Protein AF-A0A7C1GWW8-F1 (afdb_monomer_lite)

Secondary structure (DSSP, 8-state):
--SHHHHHHHHHHSSSTTTTSS-------------------PPPP----PPPPPS-HHHHHHHHHHHHHHHHH-TT-HHHHHHHHHHHEETTTTEEEEEEEEE--TT--S-HHHHHHHHHHHHHHHHHHHHHHHHHHH-TT-SPTT--------PEEEEEEEETTTEEEEEEEEEGGGS--

pLDDT: mean 77.46, std 21.0, range [34.12, 98.44]

Structure (mmCIF, N/CA/C/O backbone):
data_AF-A0A7C1GWW8-F1
#
_entry.id   AF-A0A7C1GWW8-F1
#
loop_
_atom_site.group_PDB
_atom_site.id
_atom_site.type_symbol
_atom_site.label_atom_id
_atom_site.label_alt_id
_atom_site.label_comp_id
_atom_site.label_asym_id
_atom_site.label_entity_id
_atom_site.label_seq_id
_atom_site.pdbx_PDB_ins_code
_atom_site.Cartn_x
_atom_site.Cartn_y
_atom_site.Cartn_z
_atom_site.occupancy
_atom_site.B_iso_or_equiv
_atom_site.auth_seq_id
_atom_site.auth_comp_id
_atom_site.auth_asym_id
_atom_site.auth_atom_id
_atom_site.pdbx_PDB_model_num
ATOM 1 N N . MET A 1 1 ? -3.817 10.900 65.495 1.00 56.62 1 MET A N 1
ATOM 2 C CA . MET A 1 1 ? -3.643 11.818 64.343 1.00 56.62 1 MET A CA 1
ATOM 3 C C . MET A 1 1 ? -4.040 11.143 63.024 1.00 56.62 1 MET A C 1
ATOM 5 O O . MET A 1 1 ? -3.208 10.955 62.156 1.00 56.62 1 MET A O 1
ATOM 9 N N . ALA A 1 2 ? -5.310 10.760 62.863 1.00 54.78 2 ALA A N 1
ATOM 10 C CA . ALA A 1 2 ? -5.834 10.203 61.600 1.00 54.78 2 ALA A CA 1
ATOM 11 C C . ALA A 1 2 ? -7.259 10.702 61.268 1.00 54.78 2 ALA A C 1
ATOM 13 O O . ALA A 1 2 ? -7.794 10.416 60.202 1.00 54.78 2 ALA A O 1
ATOM 14 N N . MET A 1 3 ? -7.880 11.485 62.162 1.00 51.28 3 MET A N 1
ATOM 15 C CA . MET A 1 3 ? -9.219 12.055 61.951 1.00 51.28 3 MET A CA 1
ATOM 16 C C . MET A 1 3 ? -9.210 13.495 61.424 1.00 51.28 3 MET A C 1
ATOM 18 O O . MET A 1 3 ? -10.211 13.928 60.862 1.00 51.28 3 MET A O 1
ATOM 22 N N . LEU A 1 4 ? -8.105 14.236 61.565 1.00 48.25 4 LEU A N 1
ATOM 23 C CA . LEU A 1 4 ? -8.041 15.639 61.134 1.00 48.25 4 LEU A CA 1
ATOM 24 C C . LEU A 1 4 ? -7.875 15.773 59.607 1.00 48.25 4 LEU A C 1
ATOM 26 O O . LEU A 1 4 ? -8.372 16.717 59.008 1.00 48.25 4 LEU A O 1
ATOM 30 N N . GLN A 1 5 ? -7.265 14.774 58.963 1.00 48.84 5 GLN A N 1
ATOM 31 C CA . GLN A 1 5 ? -6.979 14.778 57.523 1.00 48.84 5 GLN A CA 1
ATOM 32 C C . GLN A 1 5 ? -8.194 14.369 56.664 1.00 48.84 5 GLN A C 1
ATOM 34 O O . GLN A 1 5 ? -8.334 14.825 55.533 1.00 48.84 5 GLN A O 1
ATOM 39 N N . LYS A 1 6 ? -9.129 13.576 57.218 1.00 48.94 6 LYS A N 1
ATOM 40 C CA . LYS A 1 6 ? -10.380 13.177 56.537 1.00 48.94 6 LYS A CA 1
ATOM 41 C C . LYS A 1 6 ? -11.431 14.289 56.476 1.00 48.94 6 LYS A C 1
ATOM 43 O O . LYS A 1 6 ? -12.259 14.284 55.573 1.00 48.94 6 LYS A O 1
ATOM 48 N N . ARG A 1 7 ? -11.399 15.254 57.403 1.00 52.84 7 ARG A N 1
ATOM 49 C CA . ARG A 1 7 ? -12.353 16.379 57.418 1.00 52.84 7 ARG A CA 1
ATOM 50 C C . ARG A 1 7 ? -11.982 17.494 56.433 1.00 52.84 7 ARG A C 1
ATOM 52 O O . ARG A 1 7 ? -12.872 18.209 55.990 1.00 52.84 7 ARG A O 1
ATOM 59 N N . LEU A 1 8 ? -10.710 17.588 56.033 1.00 51.12 8 LEU A N 1
ATOM 60 C CA . LEU A 1 8 ? -10.241 18.576 55.054 1.00 51.12 8 LEU A CA 1
ATOM 61 C C . LEU A 1 8 ? -10.664 18.231 53.610 1.00 51.12 8 LEU A C 1
ATOM 63 O O . LEU A 1 8 ? -10.944 19.126 52.822 1.00 51.12 8 LEU A O 1
ATOM 67 N N . PHE A 1 9 ? -10.772 16.939 53.274 1.00 50.47 9 PHE A N 1
ATOM 68 C CA . PHE A 1 9 ? -11.144 16.483 51.925 1.00 50.47 9 PHE A CA 1
ATOM 69 C C . PHE A 1 9 ? -12.642 16.617 51.613 1.00 50.47 9 PHE A C 1
ATOM 71 O O . PHE A 1 9 ? -13.010 16.849 50.466 1.00 50.47 9 PHE A O 1
ATOM 78 N N . ILE A 1 10 ? -13.513 16.525 52.623 1.00 54.31 10 ILE A N 1
ATOM 79 C CA . ILE A 1 10 ? -14.969 16.656 52.435 1.00 54.31 10 ILE A CA 1
ATOM 80 C C . ILE A 1 10 ? -15.364 18.125 52.200 1.00 54.31 10 ILE A C 1
ATOM 82 O O . ILE A 1 10 ? -16.285 18.400 51.436 1.00 54.31 10 ILE A O 1
ATOM 86 N N . ALA A 1 11 ? -14.624 19.080 52.775 1.00 51.31 11 ALA A N 1
ATOM 87 C CA . ALA A 1 11 ? -14.857 20.507 52.550 1.00 51.31 11 ALA A CA 1
ATOM 88 C C . ALA A 1 11 ? -14.466 20.971 51.131 1.00 51.31 11 ALA A C 1
ATOM 90 O O . ALA A 1 11 ? -15.054 21.920 50.621 1.00 51.31 11 ALA A O 1
ATOM 91 N N . LEU A 1 12 ? -13.521 20.289 50.468 1.00 49.59 12 LEU A N 1
ATOM 92 C CA . LEU A 1 12 ? -13.053 20.676 49.130 1.00 49.59 12 LEU A CA 1
ATOM 93 C C . LEU A 1 12 ? -13.992 20.224 47.995 1.00 49.59 12 LEU A C 1
ATOM 95 O O . LEU A 1 12 ? -14.015 20.847 46.940 1.00 49.59 12 LEU A O 1
ATOM 99 N N . ILE A 1 13 ? -14.787 19.170 48.212 1.00 53.34 13 ILE A N 1
ATOM 100 C CA . ILE A 1 13 ? -15.719 18.623 47.206 1.00 53.34 13 ILE A CA 1
ATOM 101 C C . ILE A 1 13 ? -17.051 19.395 47.190 1.00 53.34 13 ILE A C 1
ATOM 103 O O . ILE A 1 13 ? -17.729 19.435 46.170 1.00 53.34 13 ILE A O 1
ATOM 107 N N . LEU A 1 14 ? -17.405 20.076 48.283 1.00 49.38 14 LEU A N 1
ATOM 108 C CA . LEU A 1 14 ? -18.615 20.905 48.356 1.00 49.38 14 LEU A CA 1
ATOM 109 C C . LEU A 1 14 ? -18.436 22.322 47.780 1.00 49.38 14 LEU A C 1
ATOM 111 O O . LEU A 1 14 ? -19.434 23.005 47.554 1.00 49.38 14 LEU A O 1
ATOM 115 N N . LEU A 1 15 ? -17.200 22.766 47.510 1.00 47.56 15 LEU A N 1
ATOM 116 C CA . LEU A 1 15 ? -16.927 24.116 46.994 1.00 47.56 15 LEU A CA 1
ATOM 117 C C . LEU A 1 15 ? -16.930 24.230 45.459 1.00 47.56 15 LEU A C 1
ATOM 119 O O . LEU A 1 15 ? -16.962 25.343 44.945 1.00 47.56 15 LEU A O 1
ATOM 123 N N . THR A 1 16 ? -16.927 23.123 44.711 1.00 49.12 16 THR A N 1
ATOM 124 C CA . THR A 1 16 ? -16.934 23.147 43.232 1.00 49.12 16 THR A CA 1
ATOM 125 C C . THR A 1 16 ? -18.321 22.951 42.617 1.00 49.12 16 THR A C 1
ATOM 127 O O . THR A 1 16 ? -18.508 23.194 41.428 1.00 49.12 16 THR A O 1
ATOM 130 N N . SER A 1 17 ? -19.329 22.596 43.416 1.00 46.41 17 SER A N 1
ATOM 131 C CA . SER A 1 17 ? -20.716 22.398 42.970 1.00 46.41 17 SER A CA 1
ATOM 132 C C . SER A 1 17 ? -21.584 23.669 42.966 1.00 46.41 17 SER A C 1
ATOM 134 O O . SER A 1 17 ? -22.765 23.591 42.642 1.00 46.41 17 SER A O 1
ATOM 136 N N . VAL A 1 18 ? -21.029 24.845 43.287 1.00 49.09 18 VAL A N 1
ATOM 137 C CA . VAL A 1 18 ? -21.784 26.119 43.358 1.00 49.09 18 VAL A CA 1
ATOM 138 C C . VAL A 1 18 ? -21.582 27.018 42.122 1.00 49.09 18 VAL A C 1
ATOM 140 O O . VAL A 1 18 ? -22.307 27.989 41.937 1.00 49.09 18 VAL A O 1
ATOM 143 N N . SER A 1 19 ? -20.682 26.677 41.194 1.00 47.38 19 SER A N 1
ATOM 144 C CA . SER A 1 19 ? -20.417 27.511 40.002 1.00 47.38 19 SER A CA 1
ATOM 145 C C . SER A 1 19 ? -21.258 27.172 38.761 1.00 47.38 19 SER A C 1
ATOM 147 O O . SER A 1 19 ? -21.002 27.720 37.694 1.00 47.38 19 SER A O 1
ATOM 149 N N . LEU A 1 20 ? -22.275 26.309 38.877 1.00 46.88 20 LEU A N 1
ATOM 150 C CA . LEU A 1 20 ? -23.137 25.891 37.755 1.00 46.88 20 LEU A CA 1
ATOM 151 C C . LEU A 1 20 ? -24.599 26.369 37.854 1.00 46.88 20 LEU A C 1
ATOM 153 O O . LEU A 1 20 ? -25.427 25.961 37.046 1.00 46.88 20 LEU A O 1
ATOM 157 N N . LEU A 1 21 ? -24.922 27.263 38.797 1.00 49.09 21 LEU A N 1
ATOM 158 C CA . LEU A 1 21 ? -26.288 27.780 39.006 1.00 49.0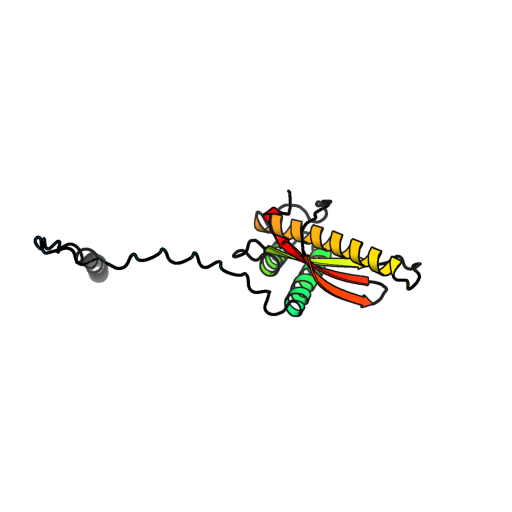9 21 LEU A CA 1
ATOM 159 C C . LEU A 1 21 ? -26.408 29.315 38.943 1.00 49.09 21 LEU A C 1
ATOM 161 O O . LEU A 1 21 ? -27.338 29.881 39.505 1.00 49.09 21 LEU A O 1
ATOM 165 N N . LEU A 1 22 ? -25.505 30.003 38.237 1.00 50.19 22 LEU A N 1
ATOM 166 C CA . LEU A 1 22 ? -25.535 31.472 38.107 1.00 50.19 22 LEU A CA 1
ATOM 167 C C . LEU A 1 22 ? -25.726 31.997 36.677 1.00 50.19 22 LEU A C 1
ATOM 169 O O . LEU A 1 22 ? -25.318 33.110 36.377 1.00 50.19 22 LEU A O 1
ATOM 173 N N . PHE A 1 23 ? -26.394 31.246 35.799 1.00 45.00 23 PHE A N 1
ATOM 174 C CA . PHE A 1 23 ? -26.891 31.798 34.529 1.00 45.00 23 PHE A CA 1
ATOM 175 C C . PHE A 1 23 ? -28.281 31.249 34.178 1.00 45.00 23 PHE A C 1
ATOM 177 O O . PHE A 1 23 ? -28.530 30.673 33.124 1.00 45.00 23 PHE A O 1
ATOM 184 N N . CYS A 1 24 ? -29.219 31.440 35.099 1.00 47.25 24 CYS A N 1
ATOM 185 C CA . CYS A 1 24 ? -30.643 31.476 34.801 1.00 47.25 24 CYS A CA 1
ATOM 186 C C . CYS A 1 24 ? -31.207 32.706 35.498 1.00 47.25 24 CYS A C 1
ATOM 188 O O . CYS A 1 24 ? -31.406 32.665 36.700 1.00 47.25 24 CYS A O 1
ATOM 190 N N . GLU A 1 25 ? -31.369 33.793 34.742 1.00 42.66 25 GLU A N 1
ATOM 191 C CA . GLU A 1 25 ? -32.493 34.741 34.803 1.00 42.66 25 GLU A CA 1
ATOM 192 C C . GLU A 1 25 ? -32.092 36.078 34.174 1.00 42.66 25 GLU A C 1
ATOM 194 O O . GLU A 1 25 ? -31.386 36.877 34.779 1.00 42.66 25 GLU A O 1
ATOM 199 N N . LYS A 1 26 ? -32.606 36.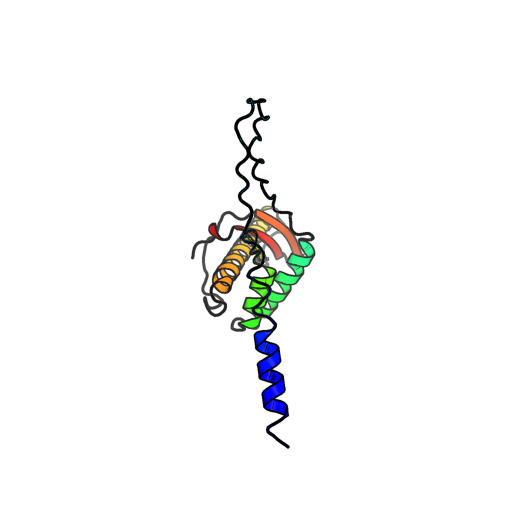346 32.969 1.00 34.12 26 LYS A N 1
ATOM 200 C CA . LYS A 1 26 ? -33.409 37.553 32.718 1.00 34.12 26 LYS A CA 1
ATOM 201 C C . LYS A 1 26 ? -34.100 37.430 31.357 1.00 34.12 26 LYS A C 1
ATOM 203 O O . LYS A 1 26 ? -33.506 37.693 30.317 1.00 34.12 26 LYS A O 1
ATOM 208 N N . LYS A 1 27 ? -35.369 37.011 31.347 1.00 42.44 27 LYS A N 1
ATOM 209 C CA . LYS A 1 27 ? -36.274 37.302 30.225 1.00 42.44 27 LYS A CA 1
ATOM 210 C C . LYS A 1 27 ? -36.985 38.604 30.553 1.00 42.44 27 LYS A C 1
ATOM 212 O O . LYS A 1 27 ? -38.014 38.607 31.220 1.00 42.44 27 LYS A O 1
ATOM 217 N N . GLU A 1 28 ? -36.397 39.704 30.113 1.00 38.75 28 GLU A N 1
ATOM 218 C CA . GLU A 1 28 ? -37.059 41.000 30.128 1.00 38.75 28 GLU A CA 1
ATOM 219 C C . GLU A 1 28 ? -38.000 41.047 28.920 1.00 38.75 28 GLU A C 1
ATOM 221 O O . GLU A 1 28 ? -37.567 41.010 27.768 1.00 38.75 28 GLU A O 1
ATOM 226 N N . LYS A 1 29 ? -39.309 41.026 29.191 1.00 41.81 29 LYS A N 1
ATOM 227 C CA . LYS A 1 29 ? -40.316 41.450 28.219 1.00 41.81 29 LYS A CA 1
ATOM 228 C C . LYS A 1 29 ? -40.077 42.934 27.964 1.00 41.81 29 LYS A C 1
ATOM 230 O O . LYS A 1 29 ? -40.222 43.720 28.896 1.00 41.81 29 LYS A O 1
ATOM 235 N N . LEU A 1 30 ? -39.761 43.295 26.726 1.00 35.34 30 LEU A N 1
ATOM 236 C CA . LEU A 1 30 ? -39.858 44.669 26.259 1.00 35.34 30 LEU A CA 1
ATOM 237 C C . LEU A 1 30 ? -40.934 44.746 25.179 1.00 35.34 30 LEU A C 1
ATOM 239 O O . LEU A 1 30 ? -41.028 43.889 24.300 1.00 35.34 30 LEU A O 1
ATOM 243 N N . GLU A 1 31 ? -41.793 45.735 25.363 1.00 40.19 31 GLU A N 1
ATOM 244 C CA . GLU A 1 31 ? -43.024 45.987 24.641 1.00 40.19 31 GLU A CA 1
ATOM 245 C C . GLU A 1 31 ? -42.796 46.389 23.181 1.00 40.19 31 GLU A C 1
ATOM 247 O O . GLU A 1 31 ? -41.780 46.964 22.800 1.00 40.19 31 GLU A O 1
ATOM 252 N N . THR A 1 32 ? -43.818 46.062 22.398 1.00 42.28 32 THR A N 1
ATOM 253 C CA . THR A 1 32 ? -44.266 46.645 21.136 1.00 42.28 32 THR A CA 1
ATOM 254 C C . THR A 1 32 ? -43.624 47.988 20.761 1.00 42.28 32 THR A C 1
ATOM 256 O O . THR A 1 32 ? -43.907 49.017 21.368 1.00 42.28 32 THR A O 1
ATOM 259 N N . GLY A 1 33 ? -42.855 47.982 19.672 1.00 35.22 33 GLY A N 1
ATOM 260 C CA . GLY A 1 33 ? -42.391 49.177 18.973 1.00 35.22 33 GLY A CA 1
ATOM 261 C C . GLY A 1 33 ? -41.990 48.824 17.541 1.00 35.22 33 GLY A C 1
ATOM 262 O O . GLY A 1 33 ? -41.053 48.064 17.341 1.00 35.22 33 GLY A O 1
ATOM 263 N N . GLU A 1 34 ? -42.784 49.312 16.589 1.00 40.50 34 GLU A N 1
ATOM 264 C CA . GLU A 1 34 ? -42.535 49.537 15.155 1.00 40.50 34 GLU A CA 1
ATOM 265 C C . GLU A 1 34 ? -41.430 48.754 14.411 1.00 40.50 34 GLU A C 1
ATOM 267 O O . GLU A 1 34 ? -40.232 48.851 14.666 1.00 40.50 34 GLU A O 1
ATOM 272 N N . ILE A 1 35 ? -41.879 48.042 13.376 1.00 46.09 35 ILE A N 1
ATOM 273 C CA . ILE A 1 35 ? -41.095 47.263 12.418 1.00 46.09 35 ILE A CA 1
ATOM 274 C C . ILE A 1 35 ? -40.204 48.200 11.588 1.00 46.09 35 ILE A C 1
ATOM 276 O O . ILE A 1 35 ? -40.688 48.892 10.695 1.00 46.09 35 ILE A O 1
ATOM 280 N N . ALA A 1 36 ? -38.892 48.161 11.816 1.00 50.25 36 ALA A N 1
ATOM 281 C CA . ALA A 1 36 ? -37.910 48.511 10.792 1.00 50.25 36 ALA A CA 1
ATOM 282 C C . ALA A 1 36 ? -37.512 47.220 10.049 1.00 50.25 36 ALA A C 1
ATOM 284 O O . ALA A 1 36 ? -37.264 46.209 10.713 1.00 50.25 36 ALA A O 1
ATOM 285 N N . PRO A 1 37 ? -37.461 47.197 8.703 1.00 44.78 37 PRO A N 1
ATOM 286 C CA . PRO A 1 37 ? -37.111 45.987 7.971 1.00 44.78 37 PRO A CA 1
ATOM 287 C C . PRO A 1 37 ? -35.663 45.602 8.294 1.00 44.78 37 PRO A C 1
ATOM 289 O O . PRO A 1 37 ? -34.723 46.315 7.942 1.00 44.78 37 PRO A O 1
ATOM 292 N N . GLN A 1 38 ? -35.487 44.481 8.994 1.00 41.22 38 GLN A N 1
ATOM 293 C CA . GLN A 1 38 ? -34.179 43.857 9.146 1.00 41.22 38 GLN A CA 1
ATOM 294 C C . GLN A 1 38 ? -33.712 43.369 7.767 1.00 41.22 38 GLN A C 1
ATOM 296 O O . GLN A 1 38 ? -34.514 42.770 7.046 1.00 41.22 38 GLN A O 1
ATOM 301 N N . PRO A 1 39 ? -32.447 43.603 7.375 1.00 47.56 39 PRO A N 1
ATOM 302 C CA . PRO A 1 39 ? -31.909 42.986 6.176 1.00 47.56 39 PRO A CA 1
ATOM 303 C C . PRO A 1 39 ? -31.940 41.469 6.373 1.00 47.56 39 PRO A C 1
ATOM 305 O O . PRO A 1 39 ? -31.437 40.950 7.369 1.00 47.56 39 PRO A O 1
ATOM 308 N N . GLU A 1 40 ? -32.581 40.780 5.436 1.00 46.09 40 GLU A N 1
ATOM 309 C CA . GLU A 1 40 ? -32.623 39.327 5.342 1.00 46.09 40 GLU A CA 1
ATOM 310 C C . GLU A 1 40 ? -31.186 38.787 5.390 1.00 46.09 40 GLU A C 1
ATOM 312 O O . GLU A 1 40 ? -30.405 38.958 4.452 1.00 46.09 40 GLU A O 1
ATOM 317 N N . VAL A 1 41 ? -30.798 38.202 6.527 1.00 53.28 41 VAL A N 1
ATOM 318 C CA . VAL A 1 41 ? -29.510 37.519 6.663 1.00 53.28 41 VAL A CA 1
ATOM 319 C C . VAL A 1 41 ? -29.609 36.265 5.810 1.00 53.28 41 VAL A C 1
ATOM 321 O O . VAL A 1 41 ? -30.216 35.273 6.217 1.00 53.28 41 VAL A O 1
ATOM 324 N N . GLN A 1 42 ? -29.050 36.331 4.603 1.00 53.38 42 GLN A N 1
ATOM 325 C CA . GLN A 1 42 ? -28.896 35.158 3.756 1.00 53.38 42 GLN A CA 1
ATOM 326 C C . GLN A 1 42 ? -28.111 34.089 4.535 1.00 53.38 42 GLN A C 1
ATOM 328 O O . GLN A 1 42 ? -27.139 34.434 5.219 1.00 53.38 42 GLN A O 1
ATOM 333 N N . PRO A 1 43 ? -28.520 32.808 4.485 1.00 51.12 43 PRO A N 1
ATOM 334 C CA . PRO A 1 43 ? -27.771 31.735 5.119 1.00 51.12 43 PRO A CA 1
ATOM 335 C C . PRO A 1 43 ? -26.330 31.777 4.614 1.00 51.12 43 PRO A C 1
ATOM 337 O O . PRO A 1 43 ? -26.114 31.874 3.409 1.00 51.12 43 PRO A O 1
ATOM 340 N N . PHE A 1 44 ? -25.357 31.724 5.525 1.00 49.19 44 PHE A N 1
ATOM 341 C CA . PHE A 1 44 ? -23.955 31.580 5.149 1.00 49.19 44 PHE A CA 1
ATOM 342 C C . PHE A 1 44 ? -23.831 30.395 4.191 1.00 49.19 44 PHE A C 1
ATOM 344 O O . PHE A 1 44 ? -24.168 29.269 4.569 1.00 49.19 44 PHE A O 1
ATOM 351 N N . ASP A 1 45 ? -23.370 30.667 2.967 1.00 49.56 45 ASP A N 1
ATOM 352 C CA . ASP A 1 45 ? -23.022 29.641 1.994 1.00 49.56 45 ASP A CA 1
ATOM 353 C C . ASP A 1 45 ? -22.179 28.585 2.704 1.00 49.56 45 ASP A C 1
ATOM 355 O O . ASP A 1 45 ? -21.150 28.889 3.318 1.00 49.56 45 ASP A O 1
ATOM 359 N N . SER A 1 46 ? -22.649 27.340 2.674 1.00 47.88 46 SER A N 1
ATOM 360 C CA . SER A 1 46 ? -21.937 26.199 3.228 1.00 47.88 46 SER A CA 1
ATOM 361 C C . SER A 1 46 ? -20.526 26.192 2.652 1.00 47.88 46 SER A C 1
ATOM 363 O O . SER A 1 46 ? -20.341 25.917 1.464 1.00 47.88 46 SER A O 1
ATOM 365 N N . VAL A 1 47 ? -19.544 26.536 3.494 1.00 48.88 47 VAL A N 1
ATOM 366 C CA . VAL A 1 47 ? -18.124 26.521 3.151 1.00 48.88 47 VAL A CA 1
ATOM 367 C C . VAL A 1 47 ? -17.818 25.114 2.672 1.00 48.88 47 VAL A C 1
ATOM 369 O O . VAL A 1 47 ? -17.700 24.175 3.463 1.00 48.88 47 VAL A O 1
ATOM 372 N N . THR A 1 48 ? -17.742 24.958 1.353 1.00 51.66 48 THR A N 1
ATOM 373 C CA . THR A 1 48 ? -17.292 23.722 0.735 1.00 51.66 48 THR A CA 1
ATOM 374 C C . THR A 1 48 ? -15.840 23.613 1.147 1.00 51.66 48 THR A C 1
ATOM 376 O O . THR A 1 48 ? -14.982 24.317 0.620 1.00 51.66 48 THR A O 1
ATOM 379 N N . THR A 1 49 ? -15.570 22.831 2.189 1.00 57.56 49 THR A N 1
ATOM 380 C CA . THR A 1 49 ? -14.200 22.628 2.641 1.00 57.56 49 THR A CA 1
ATOM 381 C C . THR A 1 49 ? -13.508 21.925 1.474 1.00 57.56 49 THR A C 1
ATOM 383 O O . THR A 1 49 ? -13.895 20.824 1.084 1.00 57.56 49 THR A O 1
ATOM 386 N N . ILE A 1 50 ? -12.559 22.601 0.831 1.00 65.06 50 ILE A N 1
ATOM 387 C CA . ILE A 1 50 ? -11.786 22.036 -0.275 1.00 65.06 50 ILE A CA 1
ATOM 388 C C . ILE A 1 50 ? -10.655 21.231 0.356 1.00 65.06 50 ILE A C 1
ATOM 390 O O . ILE A 1 50 ? -9.890 21.779 1.152 1.00 65.06 50 ILE A O 1
ATOM 394 N N . LYS A 1 51 ? -10.533 19.944 0.009 1.00 65.38 51 LYS A N 1
ATOM 395 C CA . LYS A 1 51 ? -9.413 19.118 0.468 1.00 65.38 51 LYS A CA 1
ATOM 396 C C . LYS A 1 51 ? -8.096 19.715 -0.038 1.00 65.38 51 LYS A C 1
ATOM 398 O O . LYS A 1 51 ? -7.898 19.758 -1.255 1.00 65.38 51 LYS A O 1
ATOM 403 N N . PRO A 1 52 ? -7.173 20.135 0.843 1.00 64.38 52 PRO A N 1
ATOM 404 C CA . PRO A 1 52 ? -5.836 20.480 0.400 1.00 64.38 52 PRO A CA 1
ATOM 405 C C . PRO A 1 52 ? -5.135 19.201 -0.065 1.00 64.38 52 PRO A C 1
ATOM 407 O O . PRO A 1 52 ? -5.201 18.165 0.601 1.00 64.38 52 PRO A O 1
ATOM 410 N N . ALA A 1 53 ? -4.457 19.255 -1.213 1.00 63.69 53 ALA A N 1
ATOM 411 C CA . ALA A 1 53 ? -3.540 18.185 -1.585 1.00 63.69 53 ALA A CA 1
ATOM 412 C C . ALA A 1 53 ? -2.525 17.970 -0.441 1.00 63.69 53 ALA A C 1
ATOM 414 O O . ALA A 1 53 ? -2.142 18.949 0.210 1.00 63.69 53 ALA A O 1
ATOM 415 N N . PRO A 1 54 ? -2.074 16.728 -0.186 1.00 64.31 54 PRO A N 1
ATOM 416 C CA . PRO A 1 54 ? -0.992 16.470 0.752 1.00 64.31 54 PRO A CA 1
ATOM 417 C C . PRO A 1 54 ? 0.172 17.428 0.512 1.00 64.31 54 PRO A C 1
ATOM 419 O O . PRO A 1 54 ? 0.593 17.625 -0.629 1.00 64.31 54 PRO A O 1
ATOM 422 N N . LEU A 1 55 ? 0.698 18.000 1.598 1.00 63.84 55 LEU A N 1
ATOM 423 C CA . LEU A 1 55 ? 1.738 19.031 1.552 1.00 63.84 55 LEU A CA 1
ATOM 424 C C . LEU A 1 55 ? 2.991 18.572 0.776 1.00 63.84 55 LEU A C 1
ATOM 426 O O . LEU A 1 55 ? 3.721 19.406 0.247 1.00 63.84 55 LEU A O 1
ATOM 430 N N . ASN A 1 56 ? 3.241 17.253 0.713 1.00 86.50 56 ASN A N 1
ATOM 431 C CA . ASN A 1 56 ? 4.325 16.648 -0.057 1.00 86.50 56 ASN A CA 1
ATOM 432 C C . ASN A 1 56 ? 4.057 15.159 -0.387 1.00 86.50 56 ASN A C 1
ATOM 434 O O . ASN A 1 56 ? 4.176 14.289 0.480 1.00 86.50 56 ASN A O 1
ATOM 438 N N . TYR A 1 57 ? 3.752 14.849 -1.653 1.00 88.81 57 TYR A N 1
ATOM 439 C CA . TYR A 1 57 ? 3.556 13.464 -2.107 1.00 88.81 57 TYR A CA 1
ATOM 440 C C . TYR A 1 57 ? 4.834 12.612 -2.077 1.00 88.81 57 TYR A C 1
ATOM 442 O O . TYR A 1 57 ? 4.736 11.396 -1.943 1.00 88.81 57 TYR A O 1
ATOM 450 N N . ASP A 1 58 ? 6.029 13.203 -2.173 1.00 90.25 58 ASP A N 1
ATOM 451 C CA . ASP A 1 58 ? 7.284 12.444 -2.145 1.00 90.25 58 ASP A CA 1
ATOM 452 C C . ASP A 1 58 ? 7.598 11.895 -0.756 1.00 90.25 58 ASP A C 1
ATOM 454 O O . ASP A 1 58 ? 7.992 10.734 -0.630 1.00 90.25 58 ASP A O 1
ATOM 458 N N . SER A 1 59 ? 7.392 12.702 0.287 1.00 92.19 59 SER A N 1
ATOM 459 C CA . SER A 1 59 ? 7.554 12.252 1.673 1.00 92.19 59 SER A CA 1
ATOM 460 C C . SER A 1 59 ? 6.548 11.157 2.019 1.00 92.19 59 SER A C 1
ATOM 462 O O . SER A 1 59 ? 6.911 10.153 2.631 1.00 92.19 59 SER A O 1
ATOM 464 N N . LEU A 1 60 ? 5.297 11.318 1.578 1.00 94.06 60 LEU A N 1
ATOM 465 C CA . LEU A 1 60 ? 4.255 10.320 1.794 1.00 94.06 60 LEU A CA 1
ATOM 466 C C . LEU A 1 60 ? 4.561 9.014 1.044 1.00 94.06 60 LEU A C 1
ATOM 468 O O . LEU A 1 60 ? 4.464 7.935 1.625 1.00 94.06 60 LEU A O 1
ATOM 472 N N . TYR A 1 61 ? 5.029 9.110 -0.204 1.00 95.31 61 TYR A N 1
ATOM 473 C CA . TYR A 1 61 ? 5.533 7.969 -0.969 1.00 95.31 61 TYR A CA 1
ATOM 474 C C . TYR A 1 61 ? 6.642 7.218 -0.218 1.00 95.31 61 TYR A C 1
ATOM 476 O O . TYR A 1 61 ? 6.571 5.995 -0.107 1.00 95.31 61 TYR A O 1
ATOM 484 N N . GLN A 1 62 ? 7.658 7.923 0.298 1.00 95.00 62 GLN A N 1
ATOM 485 C CA . GLN A 1 62 ? 8.785 7.295 1.001 1.00 95.00 62 GLN A CA 1
ATOM 486 C C . GLN A 1 62 ? 8.322 6.563 2.264 1.00 95.00 62 GLN A C 1
ATOM 488 O O . GLN A 1 62 ? 8.720 5.423 2.489 1.00 95.00 62 GLN A O 1
ATOM 493 N N . MET A 1 63 ? 7.456 7.202 3.054 1.00 96.44 63 MET A N 1
ATOM 494 C CA . MET A 1 63 ? 6.920 6.629 4.286 1.00 96.44 63 MET A CA 1
ATOM 495 C C . MET A 1 63 ? 6.096 5.369 4.014 1.00 96.44 63 MET A C 1
ATOM 497 O O . MET A 1 63 ? 6.374 4.324 4.598 1.00 96.44 63 MET A O 1
ATOM 501 N N . ILE A 1 64 ? 5.120 5.446 3.100 1.00 97.62 64 ILE A N 1
ATOM 502 C CA . ILE A 1 64 ? 4.268 4.301 2.756 1.00 97.62 64 ILE A CA 1
ATOM 503 C C . ILE A 1 64 ? 5.119 3.158 2.195 1.00 97.62 64 ILE A C 1
ATOM 505 O O . ILE A 1 64 ? 4.976 2.030 2.656 1.00 97.62 64 ILE A O 1
ATOM 509 N N . SER A 1 65 ? 6.050 3.451 1.278 1.00 96.69 65 SER A N 1
ATOM 510 C CA . SER A 1 65 ? 6.921 2.432 0.668 1.00 96.69 65 SER A CA 1
ATOM 511 C C . SER A 1 65 ? 7.761 1.686 1.710 1.00 96.69 65 SER A C 1
ATOM 513 O O . SER A 1 65 ? 7.833 0.459 1.687 1.00 96.69 65 SER A O 1
ATOM 515 N N . ALA A 1 66 ? 8.355 2.407 2.667 1.00 97.25 66 ALA A N 1
ATOM 516 C CA . ALA A 1 66 ? 9.173 1.800 3.718 1.00 97.25 66 ALA A CA 1
ATOM 517 C C . ALA A 1 66 ? 8.359 0.864 4.632 1.00 97.25 66 ALA A C 1
ATOM 519 O O . ALA A 1 66 ? 8.838 -0.202 5.035 1.00 97.25 66 ALA A O 1
ATOM 520 N N . ILE A 1 67 ? 7.113 1.238 4.941 1.00 98.12 67 ILE A N 1
ATOM 521 C CA . ILE A 1 67 ? 6.217 0.402 5.748 1.00 98.12 67 ILE A CA 1
ATOM 522 C C . ILE A 1 67 ? 5.764 -0.824 4.946 1.00 98.12 67 ILE A C 1
ATOM 524 O O . ILE A 1 67 ? 5.789 -1.934 5.480 1.00 98.12 67 ILE A O 1
ATOM 528 N N . THR A 1 68 ? 5.397 -0.664 3.667 1.00 96.56 68 THR A N 1
ATOM 529 C CA . THR A 1 68 ? 5.010 -1.798 2.810 1.00 96.56 68 THR A CA 1
ATOM 530 C C . THR A 1 68 ? 6.154 -2.795 2.636 1.00 96.56 68 THR A C 1
ATOM 532 O O . THR A 1 68 ? 5.919 -3.996 2.734 1.00 96.56 68 THR A O 1
ATOM 535 N N . ASP A 1 69 ? 7.395 -2.325 2.476 1.00 96.38 69 ASP A N 1
ATOM 536 C CA . ASP A 1 69 ? 8.575 -3.195 2.399 1.00 96.38 69 ASP A CA 1
ATOM 537 C C . ASP A 1 69 ? 8.787 -3.975 3.705 1.00 96.38 69 ASP A C 1
ATOM 539 O O . ASP A 1 69 ? 9.059 -5.177 3.681 1.00 96.38 69 ASP A O 1
ATOM 543 N N . SER A 1 70 ? 8.588 -3.324 4.856 1.00 97.62 70 SER A N 1
ATOM 544 C CA . SER A 1 70 ? 8.674 -3.976 6.170 1.00 97.62 70 SER A CA 1
ATOM 545 C C . SER A 1 70 ? 7.578 -5.034 6.366 1.00 97.62 70 SER A C 1
ATOM 547 O O . SER A 1 70 ? 7.851 -6.111 6.901 1.00 97.62 70 SER A O 1
ATOM 549 N N . LEU A 1 71 ? 6.355 -4.761 5.893 1.00 96.38 71 LEU A N 1
ATOM 550 C CA . LEU A 1 71 ? 5.228 -5.703 5.914 1.00 96.38 71 LEU A CA 1
ATOM 551 C C . LEU A 1 71 ? 5.453 -6.904 4.999 1.00 96.38 71 LEU A C 1
ATOM 553 O O . LEU A 1 71 ? 5.079 -8.012 5.365 1.00 96.38 71 LEU A O 1
ATOM 557 N N . LEU A 1 72 ? 6.084 -6.719 3.837 1.00 95.50 72 LEU A N 1
ATOM 558 C CA . LEU A 1 72 ? 6.428 -7.835 2.951 1.00 95.50 72 LEU A CA 1
ATOM 559 C C . LEU A 1 72 ? 7.380 -8.836 3.624 1.00 95.50 72 LEU A C 1
ATOM 561 O O . LEU A 1 72 ? 7.311 -10.025 3.325 1.00 95.50 72 LEU A O 1
ATOM 565 N N . GLN A 1 73 ? 8.233 -8.373 4.543 1.00 96.88 73 GLN A N 1
ATOM 566 C CA . GLN A 1 73 ? 9.111 -9.238 5.339 1.00 96.88 73 GLN A CA 1
ATOM 567 C C . GLN A 1 73 ? 8.420 -9.803 6.591 1.00 96.88 73 GLN A C 1
ATOM 569 O O . GLN A 1 73 ? 8.753 -10.900 7.029 1.00 96.88 73 GLN A O 1
ATOM 574 N N . ASN A 1 74 ? 7.456 -9.074 7.163 1.00 97.00 74 ASN A N 1
ATOM 575 C CA . ASN A 1 74 ? 6.762 -9.434 8.405 1.00 97.00 74 ASN A CA 1
ATOM 576 C C . ASN A 1 74 ? 5.229 -9.289 8.262 1.00 97.00 74 ASN A C 1
ATOM 578 O O . ASN A 1 74 ? 4.619 -8.423 8.894 1.00 97.00 74 ASN A O 1
ATOM 582 N N . PRO A 1 75 ? 4.568 -10.132 7.446 1.00 94.38 75 PRO A N 1
ATOM 583 C CA . PRO A 1 75 ? 3.181 -9.911 7.009 1.00 94.38 75 PRO A CA 1
ATOM 584 C C . PRO A 1 75 ? 2.122 -10.042 8.117 1.00 94.38 75 PRO A C 1
ATOM 586 O O . PRO A 1 75 ? 0.981 -9.588 7.967 1.00 94.38 75 PRO A O 1
ATOM 589 N N . THR A 1 76 ? 2.473 -10.663 9.242 1.00 96.50 76 THR A N 1
ATOM 590 C CA . THR A 1 76 ? 1.590 -10.851 10.402 1.00 96.50 76 THR A CA 1
ATOM 591 C C . THR A 1 76 ? 1.760 -9.771 11.471 1.00 96.50 76 THR A C 1
ATOM 593 O O . THR A 1 76 ? 1.054 -9.805 12.476 1.00 96.50 76 THR A O 1
ATOM 596 N N . ASP A 1 77 ? 2.678 -8.816 11.292 1.00 98.06 77 ASP A N 1
ATOM 597 C CA . ASP A 1 77 ? 2.923 -7.760 12.275 1.00 98.06 77 ASP A CA 1
ATOM 598 C C . ASP A 1 77 ? 1.784 -6.725 1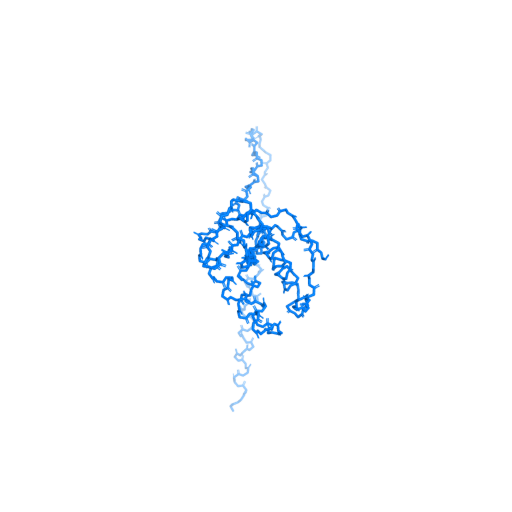2.276 1.00 98.06 77 ASP A C 1
ATOM 600 O O . ASP A 1 77 ? 1.669 -5.860 11.404 1.00 98.06 77 ASP A O 1
ATOM 604 N N . ILE A 1 78 ? 0.939 -6.800 13.305 1.00 97.88 78 ILE A N 1
ATOM 605 C CA . ILE A 1 78 ? -0.211 -5.908 13.489 1.00 97.88 78 ILE A CA 1
ATOM 606 C C . ILE A 1 78 ? 0.230 -4.452 13.716 1.00 97.88 78 ILE A C 1
ATOM 608 O O . ILE A 1 78 ? -0.486 -3.524 13.330 1.00 97.88 78 ILE A O 1
ATOM 612 N N . ALA A 1 79 ? 1.392 -4.213 14.329 1.00 98.12 79 ALA A N 1
ATOM 613 C CA . ALA A 1 79 ? 1.889 -2.858 14.543 1.00 98.12 79 ALA A CA 1
ATOM 614 C C . ALA A 1 79 ? 2.263 -2.199 13.210 1.00 98.12 79 ALA A C 1
ATOM 616 O O . ALA A 1 79 ? 1.878 -1.051 12.981 1.00 98.12 79 ALA A O 1
ATOM 617 N N . LEU A 1 80 ? 2.917 -2.932 12.304 1.00 98.25 80 LEU A N 1
ATOM 618 C CA . LEU A 1 80 ? 3.214 -2.433 10.958 1.00 98.25 80 LEU A CA 1
ATOM 619 C C . LEU A 1 80 ? 1.940 -2.149 10.148 1.00 98.25 80 LEU A C 1
ATOM 621 O O . LEU A 1 80 ? 1.864 -1.130 9.463 1.00 98.25 80 LEU A O 1
ATOM 625 N N . ARG A 1 81 ? 0.899 -2.983 10.277 1.00 98.31 81 ARG A N 1
ATOM 626 C CA . ARG A 1 81 ? -0.408 -2.726 9.641 1.00 98.31 81 ARG A CA 1
ATOM 627 C C . ARG A 1 81 ? -1.028 -1.418 10.134 1.00 98.31 81 ARG A C 1
ATOM 629 O O . ARG A 1 81 ? -1.468 -0.603 9.328 1.00 98.31 81 ARG A O 1
ATOM 636 N N . ARG A 1 82 ? -1.004 -1.170 11.449 1.00 98.44 82 ARG A N 1
ATOM 637 C CA . ARG A 1 82 ? -1.488 0.093 12.040 1.00 98.44 82 ARG A CA 1
ATOM 638 C C . ARG A 1 82 ? -0.672 1.301 11.588 1.00 98.44 82 ARG A C 1
ATOM 640 O O . ARG A 1 82 ? -1.256 2.348 11.322 1.00 98.44 82 ARG A O 1
ATOM 647 N N . GLN A 1 83 ? 0.650 1.167 11.478 1.00 98.38 83 GLN A N 1
ATOM 648 C CA . GLN A 1 83 ? 1.503 2.230 10.938 1.00 98.38 83 GLN A CA 1
ATOM 649 C C . GLN A 1 83 ? 1.142 2.543 9.485 1.00 98.38 83 GLN A C 1
ATOM 651 O O . GLN A 1 83 ? 1.010 3.714 9.135 1.00 98.38 83 GLN A O 1
ATOM 656 N N . LEU A 1 84 ? 0.912 1.514 8.663 1.00 98.38 84 LEU A N 1
ATOM 657 C CA . LEU A 1 84 ? 0.498 1.702 7.276 1.00 98.38 84 LEU A CA 1
ATOM 658 C C . LEU A 1 84 ? -0.846 2.432 7.191 1.00 98.38 84 LEU A C 1
ATOM 660 O O . LEU A 1 84 ? -0.968 3.385 6.430 1.00 98.38 84 LEU A O 1
ATOM 664 N N . VAL A 1 85 ? -1.831 2.027 7.998 1.00 98.25 85 VAL A N 1
ATOM 665 C CA . VAL A 1 85 ? -3.133 2.709 8.080 1.00 98.25 85 VAL A CA 1
ATOM 666 C C . VAL A 1 85 ? -2.961 4.167 8.491 1.00 98.25 85 VAL A C 1
ATOM 668 O O . VAL A 1 85 ? -3.519 5.045 7.846 1.00 98.25 85 VAL A O 1
ATOM 671 N N . SER A 1 86 ? -2.164 4.442 9.525 1.00 97.38 86 SER A N 1
ATOM 672 C CA . SER A 1 86 ? -1.937 5.811 9.996 1.00 97.38 86 SER A CA 1
ATOM 673 C C . SER A 1 86 ? -1.254 6.696 8.952 1.00 97.38 86 SER A C 1
ATOM 675 O O . SER A 1 86 ? -1.471 7.904 8.962 1.00 97.38 86 SER A O 1
ATOM 677 N N . ALA A 1 87 ? -0.410 6.126 8.092 1.00 96.62 87 ALA A N 1
ATOM 678 C CA . ALA A 1 87 ? 0.242 6.860 7.014 1.00 96.62 87 ALA A CA 1
ATOM 679 C C . ALA A 1 87 ? -0.675 7.021 5.789 1.00 96.62 87 ALA A C 1
ATOM 681 O O . ALA A 1 87 ? -0.653 8.057 5.131 1.00 96.62 87 ALA A O 1
ATOM 682 N N . GLY A 1 88 ? -1.458 5.991 5.467 1.00 96.50 88 GLY A N 1
ATOM 683 C CA . GLY A 1 88 ? -2.217 5.897 4.224 1.00 96.50 88 GLY A CA 1
ATOM 684 C C . GLY A 1 88 ? -3.674 6.345 4.308 1.00 96.50 88 GLY A C 1
ATOM 685 O O . GLY A 1 88 ? -4.241 6.656 3.268 1.00 96.50 88 GLY A O 1
ATOM 686 N N . TYR A 1 89 ? -4.303 6.389 5.485 1.00 96.94 89 TYR A N 1
ATOM 687 C CA . TYR A 1 89 ? -5.722 6.732 5.636 1.00 96.94 89 TYR A CA 1
ATOM 688 C C . TYR A 1 89 ? -5.905 8.139 6.214 1.00 96.94 89 TYR A C 1
ATOM 690 O O . TYR A 1 89 ? -5.606 8.405 7.376 1.00 96.94 89 TYR A O 1
ATOM 698 N N . ASP A 1 90 ? -6.456 9.039 5.407 1.00 94.50 90 ASP A N 1
ATOM 699 C CA . ASP A 1 90 ? -6.886 10.370 5.821 1.00 94.50 90 ASP A CA 1
ATOM 700 C C . ASP A 1 90 ? -8.340 10.312 6.303 1.00 94.50 90 ASP A C 1
ATOM 702 O O . ASP A 1 90 ? -9.276 10.280 5.498 1.00 94.50 90 ASP A O 1
ATOM 706 N N . THR A 1 91 ? -8.523 10.293 7.625 1.00 91.44 91 THR A N 1
ATOM 707 C CA . THR A 1 91 ? -9.842 10.174 8.263 1.00 91.44 91 THR A CA 1
ATOM 708 C C . THR A 1 91 ? -10.741 11.379 8.020 1.00 91.44 91 THR A C 1
ATOM 710 O O . THR A 1 91 ? -11.953 11.213 7.933 1.00 91.44 91 THR A O 1
ATOM 713 N N . LEU A 1 92 ? -10.182 12.586 7.883 1.00 90.81 92 LEU A N 1
ATOM 714 C CA . LEU A 1 92 ? -10.988 13.792 7.680 1.00 90.81 92 LEU A CA 1
ATOM 715 C C . LEU A 1 92 ? -11.668 13.777 6.307 1.00 90.81 92 LEU A C 1
ATOM 717 O O . LEU A 1 92 ? -12.799 14.233 6.161 1.00 90.81 92 LEU A O 1
ATOM 721 N N . TRP A 1 93 ? -10.968 13.246 5.306 1.00 91.25 93 TRP A N 1
ATOM 722 C CA . TRP A 1 93 ? -11.415 13.252 3.915 1.00 91.25 93 TRP A CA 1
ATOM 723 C C . TRP A 1 93 ? -11.825 11.883 3.385 1.00 91.25 93 TRP A C 1
ATOM 725 O O . TRP A 1 93 ? -12.053 11.760 2.175 1.00 91.25 93 TRP A O 1
ATOM 735 N N . GLU A 1 94 ? -11.839 10.866 4.247 1.00 94.00 94 GLU A N 1
ATOM 736 C CA . GLU A 1 94 ? -12.057 9.455 3.909 1.00 94.00 94 GLU A CA 1
ATOM 737 C C . GLU A 1 94 ? -11.288 9.048 2.650 1.00 94.00 94 GLU A C 1
ATOM 739 O O . GLU A 1 94 ? -11.831 8.508 1.683 1.00 94.00 94 GLU A O 1
ATOM 744 N N . THR A 1 95 ? -10.012 9.423 2.610 1.00 93.94 95 THR A N 1
ATOM 745 C CA . THR A 1 95 ? -9.167 9.214 1.438 1.00 93.94 95 THR A CA 1
ATOM 746 C C . THR A 1 95 ? -7.999 8.321 1.776 1.00 93.94 95 THR A C 1
ATOM 748 O O . THR A 1 95 ? -7.341 8.502 2.793 1.00 93.94 95 THR A O 1
ATOM 751 N N . ILE A 1 96 ? -7.717 7.390 0.879 1.00 95.69 96 ILE A N 1
ATOM 752 C CA . ILE A 1 96 ? -6.638 6.435 1.016 1.00 95.69 96 ILE A CA 1
ATOM 753 C C . ILE A 1 96 ? -5.552 6.767 0.007 1.00 95.69 96 ILE A C 1
ATOM 755 O O . ILE A 1 96 ? -5.807 6.906 -1.191 1.00 95.69 96 ILE A O 1
ATOM 759 N N . PHE A 1 97 ? -4.332 6.856 0.512 1.00 96.75 97 PHE A N 1
ATOM 760 C CA . PHE A 1 97 ? -3.107 6.921 -0.252 1.00 96.75 97 PHE A CA 1
ATOM 761 C C . PHE A 1 97 ? -2.393 5.582 -0.154 1.00 96.75 97 PHE A C 1
ATOM 763 O O . PHE A 1 97 ? -2.181 5.056 0.937 1.00 96.75 97 PHE A O 1
ATOM 770 N N . ALA A 1 98 ? -2.005 5.038 -1.299 1.00 96.88 98 ALA A N 1
ATOM 771 C CA . ALA A 1 98 ? -1.302 3.767 -1.368 1.00 96.88 98 ALA A CA 1
ATOM 772 C C . ALA A 1 98 ? -0.244 3.807 -2.465 1.00 96.88 98 ALA A C 1
ATOM 774 O O . ALA A 1 98 ? -0.410 4.499 -3.473 1.00 96.88 98 ALA A O 1
ATOM 775 N N . VAL A 1 99 ? 0.836 3.056 -2.263 1.00 97.56 99 VAL A N 1
ATOM 776 C CA . VAL A 1 99 ? 1.920 2.893 -3.234 1.00 97.56 99 VAL A CA 1
ATOM 777 C C . VAL A 1 99 ? 1.945 1.440 -3.678 1.00 97.56 99 VAL A C 1
ATOM 779 O O . VAL A 1 99 ? 1.881 0.541 -2.846 1.00 97.56 99 VAL A O 1
ATOM 782 N N . GLY A 1 100 ? 2.038 1.220 -4.984 1.00 95.75 100 GLY A N 1
ATOM 783 C CA . GLY A 1 100 ? 2.198 -0.102 -5.575 1.00 95.75 100 GLY A CA 1
ATOM 784 C C . GLY A 1 100 ? 3.354 -0.155 -6.553 1.00 95.75 100 GLY A C 1
ATOM 785 O O . GLY A 1 100 ? 3.787 0.871 -7.091 1.00 95.75 100 GLY A O 1
ATOM 786 N N . PHE A 1 101 ? 3.850 -1.367 -6.786 1.00 95.19 101 PHE A N 1
ATOM 787 C CA . PHE A 1 101 ? 5.044 -1.611 -7.582 1.00 95.19 101 PHE A CA 1
ATOM 788 C C . PHE A 1 101 ? 4.763 -2.548 -8.753 1.00 95.19 101 PHE A C 1
ATOM 790 O O . PHE A 1 101 ? 4.205 -3.630 -8.603 1.00 95.19 101 PHE A O 1
ATOM 797 N N . GLY A 1 102 ? 5.206 -2.134 -9.934 1.00 92.75 102 GLY A N 1
ATOM 798 C CA . GLY A 1 102 ? 5.176 -2.923 -11.157 1.00 92.75 102 GLY A CA 1
ATOM 799 C C . GLY A 1 102 ? 6.593 -3.260 -11.593 1.00 92.75 102 GLY A C 1
ATOM 800 O O . GLY A 1 102 ? 7.513 -2.457 -11.416 1.00 92.75 102 GLY A O 1
ATOM 801 N N . LYS A 1 103 ? 6.775 -4.440 -12.182 1.00 89.38 103 LYS A N 1
ATOM 802 C CA . LYS A 1 103 ? 8.033 -4.864 -12.803 1.00 89.38 103 LYS A CA 1
ATOM 803 C C . LYS A 1 103 ? 7.740 -5.443 -14.185 1.00 89.38 103 LYS A C 1
ATOM 805 O O . LYS A 1 103 ? 6.770 -6.181 -14.344 1.00 89.38 103 LYS A O 1
ATOM 810 N N . SER A 1 104 ? 8.590 -5.135 -15.161 1.00 79.50 104 SER A N 1
ATOM 811 C CA . SER A 1 104 ? 8.567 -5.827 -16.450 1.00 79.50 104 SER A CA 1
ATOM 812 C C . SER A 1 104 ? 9.300 -7.163 -16.387 1.00 79.50 104 SER A C 1
ATOM 814 O O . SER A 1 104 ? 10.274 -7.314 -15.650 1.00 79.50 104 SER A O 1
ATOM 816 N N . SER A 1 105 ? 8.884 -8.135 -17.198 1.00 69.06 105 SER A N 1
ATOM 817 C CA . SER A 1 105 ? 9.687 -9.348 -17.377 1.00 69.06 105 SER A CA 1
ATOM 818 C C . SER A 1 105 ? 11.065 -8.984 -17.944 1.00 69.06 105 SER A C 1
ATOM 820 O O . SER A 1 105 ? 11.165 -8.100 -18.795 1.00 69.06 105 SER A O 1
ATOM 822 N N . ASP A 1 106 ? 12.122 -9.685 -17.520 1.00 62.06 106 ASP A N 1
ATOM 823 C CA . ASP A 1 106 ? 13.517 -9.388 -17.902 1.00 62.06 106 ASP A CA 1
ATOM 824 C C . ASP A 1 106 ? 13.781 -9.501 -19.428 1.00 62.06 106 ASP A C 1
ATOM 826 O O . ASP A 1 106 ? 14.875 -9.209 -19.902 1.00 62.06 106 ASP A O 1
ATOM 830 N N . LYS A 1 107 ? 12.775 -9.912 -20.216 1.00 57.12 107 LYS A N 1
ATOM 831 C CA . LYS A 1 107 ? 12.803 -10.014 -21.683 1.00 57.12 107 LYS A CA 1
ATOM 832 C C . LYS A 1 107 ? 12.140 -8.837 -22.415 1.00 57.12 107 LYS A C 1
ATOM 834 O O . LYS A 1 107 ? 12.026 -8.887 -23.637 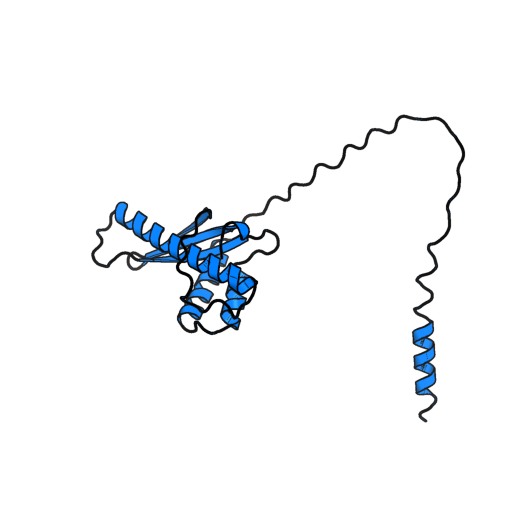1.00 57.12 107 LYS A O 1
ATOM 839 N N . ALA A 1 108 ? 11.685 -7.807 -21.706 1.00 52.88 108 ALA A N 1
ATOM 840 C CA . ALA A 1 108 ? 10.981 -6.690 -22.321 1.00 52.88 108 ALA A CA 1
ATOM 841 C C . ALA A 1 108 ? 11.942 -5.658 -22.927 1.00 52.88 108 ALA A C 1
ATOM 843 O O . ALA A 1 108 ? 12.773 -5.052 -22.250 1.00 52.88 108 ALA A O 1
ATOM 844 N N . THR A 1 109 ? 11.783 -5.465 -24.229 1.00 53.97 109 THR A N 1
ATOM 845 C CA . THR A 1 109 ? 12.245 -4.324 -25.019 1.00 53.97 109 THR A CA 1
ATOM 846 C C . THR A 1 109 ? 11.951 -2.985 -24.330 1.00 53.97 109 THR A C 1
ATOM 848 O O . THR A 1 109 ? 10.947 -2.804 -23.659 1.00 53.97 109 THR A O 1
ATOM 851 N N . THR A 1 110 ? 12.819 -1.993 -24.496 1.00 58.34 110 THR A N 1
ATOM 852 C CA . THR A 1 110 ? 12.687 -0.648 -23.904 1.00 58.34 110 THR A CA 1
ATOM 853 C C . THR A 1 110 ? 11.622 0.210 -24.619 1.00 58.34 110 THR A C 1
ATOM 855 O O . THR A 1 110 ? 11.928 1.294 -25.117 1.00 58.34 110 THR A O 1
ATOM 858 N N . GLY A 1 111 ? 10.387 -0.289 -24.753 1.00 67.69 111 GLY A N 1
ATOM 859 C CA . GLY A 1 111 ? 9.306 0.335 -25.525 1.00 67.69 111 GLY A CA 1
ATOM 860 C C . GLY A 1 111 ? 8.222 1.022 -24.681 1.00 67.69 111 GLY A C 1
ATOM 861 O O . GLY A 1 111 ? 8.000 0.692 -23.518 1.00 67.69 111 GLY A O 1
ATOM 862 N N . ALA A 1 112 ? 7.477 1.951 -25.293 1.00 68.38 112 ALA A N 1
ATOM 863 C CA . ALA A 1 112 ? 6.345 2.643 -24.655 1.00 68.38 112 ALA A CA 1
ATOM 864 C C . ALA A 1 112 ? 5.196 1.693 -24.249 1.00 68.38 112 ALA A C 1
ATOM 866 O O . ALA A 1 112 ? 4.478 1.948 -23.282 1.00 68.38 112 ALA A O 1
ATOM 867 N N . VAL A 1 113 ? 5.032 0.580 -24.974 1.00 66.94 113 VAL A N 1
ATOM 868 C CA . VAL A 1 113 ? 4.053 -0.471 -24.656 1.00 66.94 113 VAL A CA 1
ATOM 869 C C . VAL A 1 113 ? 4.401 -1.152 -23.330 1.00 66.94 113 VAL A C 1
ATOM 871 O O . VAL A 1 113 ? 3.526 -1.318 -22.483 1.00 66.94 113 VAL A O 1
ATOM 874 N N . ASP A 1 114 ? 5.681 -1.450 -23.103 1.00 79.19 114 ASP A N 1
ATOM 875 C CA . ASP A 1 114 ? 6.150 -2.089 -21.874 1.00 79.19 114 ASP A CA 1
ATOM 876 C C . ASP A 1 114 ? 5.999 -1.158 -20.664 1.00 79.19 114 ASP A C 1
ATOM 878 O O . ASP A 1 114 ? 5.522 -1.585 -19.615 1.00 79.19 114 ASP A O 1
ATOM 882 N N . GLN A 1 115 ? 6.265 0.144 -20.817 1.00 83.75 115 GLN A N 1
ATOM 883 C CA . GLN A 1 115 ? 6.023 1.125 -19.747 1.00 83.75 115 GLN A CA 1
ATOM 884 C C . GLN A 1 115 ? 4.560 1.164 -19.293 1.00 83.75 115 GLN A C 1
ATOM 886 O O . GLN A 1 115 ? 4.291 1.233 -18.093 1.00 83.75 115 GLN A O 1
ATOM 891 N N . LYS A 1 116 ? 3.612 1.071 -20.233 1.00 87.69 116 LYS A N 1
ATOM 892 C CA . LYS A 1 116 ? 2.181 1.049 -19.914 1.00 87.69 116 LYS A CA 1
ATOM 893 C C . LYS A 1 116 ? 1.792 -0.202 -19.123 1.00 87.69 116 LYS A C 1
ATOM 895 O O . LYS A 1 116 ? 1.003 -0.095 -18.188 1.00 87.69 116 LYS A O 1
ATOM 900 N N . PHE A 1 117 ? 2.352 -1.365 -19.455 1.00 88.62 117 PHE A N 1
ATOM 901 C CA . PHE A 1 117 ? 2.105 -2.594 -18.696 1.00 88.62 117 PHE A CA 1
ATOM 902 C C . PHE A 1 117 ? 2.689 -2.534 -17.281 1.00 88.62 117 PHE A C 1
ATOM 904 O O . PHE A 1 117 ? 2.013 -2.917 -16.327 1.00 88.62 117 PHE A O 1
ATOM 911 N N . ILE A 1 118 ? 3.906 -2.003 -17.124 1.00 91.00 118 ILE A N 1
ATOM 912 C CA . ILE A 1 118 ? 4.525 -1.821 -15.801 1.00 91.00 118 ILE A CA 1
ATOM 913 C C . ILE A 1 118 ? 3.673 -0.870 -14.949 1.00 91.00 118 ILE A C 1
ATOM 915 O O . ILE A 1 118 ? 3.413 -1.158 -13.782 1.00 91.00 118 ILE A O 1
ATOM 919 N N . GLU A 1 119 ? 3.200 0.236 -15.529 1.00 92.62 119 GLU A N 1
ATOM 920 C CA . GLU A 1 119 ? 2.310 1.177 -14.846 1.00 92.62 119 GLU A CA 1
ATOM 921 C C . GLU A 1 119 ? 0.994 0.517 -14.418 1.00 92.62 119 GLU A C 1
ATOM 923 O O . GLU A 1 119 ? 0.548 0.717 -13.288 1.00 92.62 119 GLU A O 1
ATOM 928 N N . GLN A 1 120 ? 0.376 -0.283 -15.290 1.00 91.88 120 GLN A N 1
ATOM 929 C CA . GLN A 1 120 ? -0.856 -1.008 -14.968 1.00 91.88 120 GLN A CA 1
ATOM 930 C C . GLN A 1 120 ? -0.649 -1.984 -13.807 1.00 91.88 120 GLN A C 1
ATOM 932 O O . GLN A 1 120 ? -1.462 -2.002 -12.885 1.00 91.88 120 GLN A O 1
ATOM 937 N N . ALA A 1 121 ? 0.454 -2.737 -13.812 1.00 92.06 121 ALA A N 1
ATOM 938 C CA . ALA A 1 121 ? 0.803 -3.638 -12.718 1.00 92.06 121 ALA A CA 1
ATOM 939 C C . ALA A 1 121 ? 1.032 -2.874 -11.401 1.00 92.06 121 ALA A C 1
ATOM 941 O O . ALA A 1 121 ? 0.471 -3.244 -10.372 1.00 92.06 121 ALA A O 1
ATOM 942 N N . ALA A 1 122 ? 1.783 -1.768 -11.444 1.00 95.06 122 ALA A N 1
ATOM 943 C CA . ALA A 1 122 ? 2.018 -0.913 -10.280 1.00 95.06 122 ALA A CA 1
ATOM 944 C C . ALA A 1 122 ? 0.718 -0.313 -9.729 1.00 95.06 122 ALA A C 1
ATOM 946 O O . ALA A 1 122 ? 0.511 -0.259 -8.521 1.00 95.06 122 ALA A O 1
ATOM 947 N N . THR A 1 123 ? -0.180 0.108 -10.619 1.00 94.31 123 THR A N 1
ATOM 948 C CA . THR A 1 123 ? -1.478 0.680 -10.250 1.00 94.31 123 THR A CA 1
ATOM 949 C C . THR A 1 123 ? -2.385 -0.371 -9.609 1.00 94.31 123 THR A C 1
ATOM 951 O O . THR A 1 123 ? -3.012 -0.093 -8.590 1.00 94.31 123 THR A O 1
ATOM 954 N N . ALA A 1 124 ? -2.429 -1.588 -10.159 1.00 92.44 124 ALA A N 1
ATOM 955 C CA . ALA A 1 124 ? -3.188 -2.697 -9.582 1.00 92.44 124 ALA A CA 1
ATOM 956 C C . ALA A 1 124 ? -2.673 -3.078 -8.183 1.00 92.44 124 ALA A C 1
ATOM 958 O O . ALA A 1 124 ? -3.465 -3.281 -7.263 1.00 92.44 124 ALA A O 1
ATOM 959 N N . ASP A 1 125 ? -1.352 -3.108 -7.994 1.00 94.44 125 ASP A N 1
ATOM 960 C CA . ASP A 1 125 ? -0.754 -3.336 -6.678 1.00 94.44 125 ASP A CA 1
ATOM 961 C C . ASP A 1 125 ? -1.084 -2.203 -5.688 1.00 94.44 125 ASP A C 1
ATOM 963 O O . ASP A 1 125 ? -1.427 -2.465 -4.536 1.00 94.44 125 ASP A O 1
ATOM 967 N N . ALA A 1 126 ? -1.081 -0.945 -6.142 1.00 95.75 126 ALA A N 1
ATOM 968 C CA . ALA A 1 126 ? -1.425 0.205 -5.304 1.00 95.75 126 ALA A CA 1
ATOM 969 C C . ALA A 1 126 ? -2.881 0.122 -4.822 1.00 95.75 126 ALA A C 1
ATOM 971 O O . ALA A 1 126 ? -3.180 0.377 -3.657 1.00 95.75 126 ALA A O 1
ATOM 972 N N . TYR A 1 127 ? -3.786 -0.300 -5.703 1.00 94.56 127 TYR A N 1
ATOM 973 C CA . TYR A 1 127 ? -5.179 -0.557 -5.359 1.00 94.56 127 TYR A CA 1
ATOM 974 C C . TYR A 1 127 ? -5.339 -1.675 -4.328 1.00 94.56 127 TYR A C 1
ATOM 976 O O . TYR A 1 127 ? -6.102 -1.524 -3.373 1.00 94.56 127 TYR A O 1
ATOM 984 N N . ARG A 1 128 ? -4.587 -2.770 -4.472 1.00 94.19 128 ARG A N 1
ATOM 985 C CA . ARG A 1 128 ? -4.572 -3.859 -3.489 1.00 94.19 128 ARG A CA 1
ATOM 986 C C . ARG A 1 128 ? -4.136 -3.359 -2.107 1.00 94.19 128 ARG A C 1
ATOM 988 O O . ARG A 1 128 ? -4.787 -3.672 -1.112 1.00 94.19 128 ARG A O 1
ATOM 995 N N . TRP A 1 129 ? -3.089 -2.535 -2.039 1.00 96.12 129 TRP A N 1
ATOM 996 C CA . TRP A 1 129 ? -2.665 -1.892 -0.791 1.00 96.12 129 TRP A CA 1
ATOM 997 C C . TRP A 1 129 ? -3.710 -0.934 -0.221 1.00 96.12 129 TRP A C 1
ATOM 999 O O . TRP A 1 129 ? -3.920 -0.924 0.991 1.00 96.12 129 TRP A O 1
ATOM 1009 N N . ALA A 1 130 ? -4.410 -0.177 -1.066 1.00 95.94 130 ALA A N 1
ATOM 1010 C CA . ALA A 1 130 ? -5.487 0.695 -0.614 1.00 95.94 130 ALA A CA 1
ATOM 1011 C C . ALA A 1 130 ? -6.626 -0.093 0.059 1.00 95.94 130 ALA A C 1
ATOM 1013 O O . ALA A 1 130 ? -7.168 0.356 1.069 1.00 95.94 130 ALA A O 1
ATOM 1014 N N . ALA A 1 131 ? -6.949 -1.292 -0.434 1.00 95.00 131 ALA A N 1
ATOM 1015 C CA . ALA A 1 131 ? -7.919 -2.159 0.231 1.00 95.00 131 ALA A CA 1
ATOM 1016 C C . ALA A 1 131 ? -7.432 -2.712 1.566 1.00 95.00 131 ALA A C 1
ATOM 1018 O O . ALA A 1 131 ? -8.201 -2.690 2.525 1.00 95.00 131 ALA A O 1
ATOM 1019 N N . TYR A 1 132 ? -6.165 -3.124 1.672 1.00 96.25 132 TYR A N 1
ATOM 1020 C CA . TYR A 1 132 ? -5.599 -3.476 2.977 1.00 96.25 132 TYR A CA 1
ATOM 1021 C C . TYR A 1 132 ? -5.692 -2.309 3.956 1.00 96.25 132 TYR A C 1
ATOM 1023 O O . TYR A 1 132 ? -6.159 -2.496 5.072 1.00 96.25 132 TYR A O 1
ATOM 1031 N N . ILE A 1 133 ? -5.321 -1.097 3.534 1.00 96.88 133 ILE A N 1
ATOM 1032 C CA . ILE A 1 133 ? -5.418 0.103 4.373 1.00 96.88 133 ILE A CA 1
ATOM 1033 C C . ILE A 1 133 ? -6.864 0.339 4.821 1.00 96.88 133 ILE A C 1
ATOM 1035 O O . ILE A 1 133 ? -7.100 0.584 6.002 1.00 96.88 133 ILE A O 1
ATOM 1039 N N . LYS A 1 134 ? -7.841 0.222 3.914 1.00 95.50 134 LYS A N 1
ATOM 1040 C CA . LYS A 1 134 ? -9.258 0.360 4.265 1.00 95.50 134 LYS A CA 1
ATOM 1041 C C . LYS A 1 134 ? -9.701 -0.673 5.300 1.00 95.50 134 LYS A C 1
ATOM 1043 O O . LYS A 1 134 ? -10.367 -0.314 6.267 1.00 95.50 134 LYS A O 1
ATOM 1048 N N . LEU A 1 135 ? -9.402 -1.948 5.071 1.00 95.62 135 LEU A N 1
ATOM 1049 C CA . LEU A 1 135 ? -9.897 -3.029 5.923 1.00 95.62 135 LEU A CA 1
ATOM 1050 C C . LEU A 1 135 ? -9.168 -3.052 7.270 1.00 95.62 135 LEU A C 1
ATOM 1052 O O . LEU A 1 135 ? -9.823 -3.106 8.305 1.00 95.62 135 LEU A O 1
ATOM 1056 N N . TRP A 1 136 ? -7.851 -2.842 7.285 1.00 97.25 136 TRP A N 1
ATOM 1057 C CA . TRP A 1 136 ? -7.077 -2.731 8.523 1.00 97.25 136 TRP A CA 1
ATOM 1058 C C . TRP A 1 136 ? -7.378 -1.473 9.335 1.00 97.25 136 TRP A C 1
ATOM 1060 O O . TRP A 1 136 ? -7.119 -1.448 10.538 1.00 97.25 136 TRP A O 1
ATOM 1070 N N . HIS A 1 137 ? -7.936 -0.432 8.711 1.00 97.19 137 HIS A N 1
ATOM 1071 C CA . HIS A 1 137 ? -8.505 0.695 9.445 1.00 97.19 137 HIS A CA 1
ATOM 1072 C C . HIS A 1 137 ? -9.722 0.277 10.282 1.00 97.19 137 HIS A C 1
ATOM 1074 O O . HIS A 1 137 ? -9.923 0.812 11.370 1.00 97.19 137 HIS A O 1
ATOM 1080 N N . GLN A 1 138 ? -10.505 -0.695 9.801 1.00 95.31 138 GLN A N 1
ATOM 1081 C CA . GLN A 1 138 ? -11.635 -1.269 10.537 1.00 95.31 138 GLN A CA 1
ATOM 1082 C C . GLN A 1 138 ? -11.145 -2.270 11.589 1.00 95.31 138 GLN A C 1
ATOM 1084 O O . GLN A 1 138 ? -11.561 -2.199 12.743 1.00 95.31 138 GLN A O 1
ATOM 1089 N N . ASP A 1 139 ? -10.234 -3.166 11.202 1.00 96.94 139 ASP A N 1
ATOM 1090 C CA . ASP A 1 139 ? -9.600 -4.135 12.093 1.00 96.94 139 ASP A CA 1
ATOM 1091 C C . ASP A 1 139 ? -8.194 -4.499 11.599 1.00 96.94 139 ASP A C 1
ATOM 1093 O O . ASP A 1 139 ? -8.023 -5.210 10.619 1.00 96.94 139 ASP A O 1
ATOM 1097 N N . ALA A 1 140 ? -7.146 -4.075 12.304 1.00 96.69 140 ALA A N 1
ATOM 1098 C CA . ALA A 1 140 ? -5.769 -4.353 11.885 1.00 96.69 140 ALA A CA 1
ATOM 1099 C C . ALA A 1 140 ? -5.395 -5.853 11.869 1.00 96.69 140 ALA A C 1
ATOM 1101 O O . ALA A 1 140 ? -4.355 -6.220 11.315 1.00 96.69 140 ALA A O 1
ATOM 1102 N N . SER A 1 141 ? -6.192 -6.728 12.487 1.00 96.12 141 SER A N 1
ATOM 1103 C CA . SER A 1 141 ? -5.970 -8.174 12.441 1.00 96.12 141 SER A CA 1
ATOM 1104 C C . SER A 1 141 ? -6.545 -8.839 11.183 1.00 96.12 141 SER A C 1
ATOM 1106 O O . SER A 1 141 ? -6.024 -9.883 10.786 1.00 96.12 141 SER A O 1
ATOM 1108 N N . ASP A 1 142 ? -7.493 -8.191 10.496 1.00 94.81 142 ASP A N 1
ATOM 1109 C CA . ASP A 1 142 ? -8.266 -8.754 9.383 1.00 94.81 142 ASP A CA 1
ATOM 1110 C C . ASP A 1 142 ? -8.360 -7.775 8.186 1.00 94.81 142 ASP A C 1
ATOM 1112 O O . ASP A 1 142 ? -8.705 -6.607 8.354 1.00 94.81 142 ASP A O 1
ATOM 1116 N N . PRO A 1 143 ? -8.059 -8.196 6.948 1.00 93.81 143 PRO A N 1
ATOM 1117 C CA . PRO A 1 143 ? -7.775 -9.559 6.531 1.00 93.81 143 PRO A CA 1
ATOM 1118 C C . PRO A 1 143 ? -6.300 -9.936 6.660 1.00 93.81 143 PRO A C 1
ATOM 1120 O O . PRO A 1 143 ? -5.414 -9.091 6.830 1.00 93.8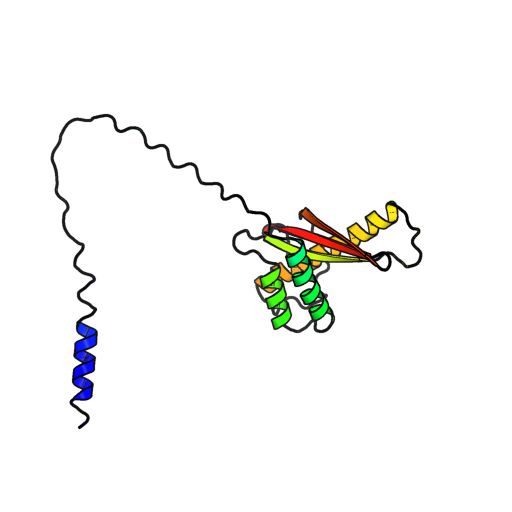1 143 PRO A O 1
ATOM 1123 N N . GLU A 1 144 ? -6.018 -11.230 6.546 1.00 94.25 144 GLU A N 1
ATOM 1124 C CA . GLU A 1 144 ? -4.648 -11.717 6.422 1.00 94.25 144 GLU A CA 1
ATOM 1125 C C . GLU A 1 144 ? -3.971 -11.138 5.177 1.00 94.25 144 GLU A C 1
ATOM 1127 O O . GLU A 1 144 ? -4.584 -10.964 4.118 1.00 94.25 144 GLU A O 1
ATOM 1132 N N . PHE A 1 145 ? -2.675 -10.854 5.287 1.00 91.88 145 PHE A N 1
ATOM 1133 C CA . PHE A 1 145 ? -1.894 -10.401 4.147 1.00 91.88 145 PHE A CA 1
ATOM 1134 C C . PHE A 1 145 ? -1.875 -11.466 3.037 1.00 91.88 145 PHE A C 1
ATOM 1136 O O . PHE A 1 145 ? -1.669 -12.646 3.293 1.00 91.88 145 PHE A O 1
ATOM 1143 N N . GLY A 1 146 ? -2.059 -11.035 1.792 1.00 89.56 146 GLY A N 1
ATOM 1144 C CA . GLY A 1 146 ? -2.141 -11.892 0.604 1.00 89.56 146 GLY A CA 1
ATOM 1145 C C . GLY A 1 146 ? -3.559 -12.321 0.201 1.00 89.56 146 GLY A C 1
ATOM 1146 O O . GLY A 1 146 ? -3.736 -12.768 -0.927 1.00 89.56 146 GLY A O 1
ATOM 1147 N N . SER A 1 147 ? -4.565 -12.138 1.057 1.00 91.69 147 SER A N 1
ATOM 1148 C CA . SER A 1 147 ? -5.949 -12.579 0.805 1.00 91.69 147 SER A CA 1
ATOM 1149 C C . SER A 1 147 ? -6.729 -11.729 -0.211 1.00 91.69 147 SER A C 1
ATOM 1151 O O . SER A 1 147 ? -7.653 -12.223 -0.853 1.00 91.69 147 SER A O 1
ATOM 1153 N N . ILE A 1 148 ? -6.368 -10.455 -0.385 1.00 89.56 148 ILE A N 1
ATOM 1154 C CA . ILE A 1 148 ? -7.074 -9.529 -1.280 1.00 89.56 148 ILE A CA 1
ATOM 1155 C C . ILE A 1 148 ? -6.600 -9.716 -2.728 1.00 89.56 148 ILE A C 1
ATOM 1157 O O . ILE A 1 148 ? -5.449 -9.415 -3.056 1.00 89.56 148 ILE A O 1
ATOM 1161 N N . SER A 1 149 ? -7.516 -10.135 -3.608 1.00 75.31 149 SER A N 1
ATOM 1162 C CA . SER A 1 149 ? -7.306 -10.283 -5.061 1.00 75.31 149 SER A CA 1
ATOM 1163 C C . SER A 1 149 ? -8.133 -9.295 -5.904 1.00 75.31 149 SER A C 1
ATOM 1165 O O . SER A 1 149 ? -8.387 -9.533 -7.084 1.00 75.31 149 SER A O 1
ATOM 1167 N N . THR A 1 150 ? -8.632 -8.223 -5.291 1.00 63.66 150 THR A N 1
ATOM 1168 C CA . THR A 1 150 ? -9.677 -7.354 -5.851 1.00 63.66 150 THR A CA 1
ATOM 1169 C C . THR A 1 150 ? -9.211 -6.521 -7.042 1.00 63.66 150 THR A C 1
ATOM 1171 O O . THR A 1 150 ? -8.110 -5.971 -7.039 1.00 63.66 150 THR A O 1
ATOM 1174 N N . ASN A 1 151 ? -10.118 -6.320 -7.999 1.00 63.47 151 ASN A N 1
ATOM 1175 C CA . ASN A 1 151 ? -9.958 -5.381 -9.103 1.00 63.47 151 ASN A CA 1
ATOM 1176 C C . ASN A 1 151 ? -10.641 -4.055 -8.725 1.00 63.47 151 ASN A C 1
ATOM 1178 O O . ASN A 1 151 ? -11.821 -3.853 -9.001 1.00 63.47 151 ASN A O 1
ATOM 1182 N N . ILE A 1 152 ? -9.929 -3.194 -7.998 1.00 68.56 152 ILE A N 1
ATOM 1183 C CA . ILE A 1 152 ? -10.454 -1.888 -7.571 1.00 68.56 152 ILE A CA 1
ATOM 1184 C C . ILE A 1 152 ? -10.169 -0.871 -8.670 1.00 68.56 152 ILE A C 1
ATOM 1186 O O . ILE A 1 152 ? -9.093 -0.857 -9.266 1.00 68.56 152 ILE A O 1
ATOM 1190 N N . SER A 1 153 ? -11.138 0.000 -8.926 1.00 69.00 153 SER A N 1
ATOM 1191 C CA . SER A 1 153 ? -11.025 1.080 -9.903 1.00 69.00 153 SER A CA 1
ATOM 1192 C C . SER A 1 153 ? -11.655 2.351 -9.349 1.00 69.00 153 SER A C 1
ATOM 1194 O O . SER A 1 153 ? -12.651 2.268 -8.638 1.00 69.00 153 SER A O 1
ATOM 1196 N N . GLY A 1 154 ? -11.119 3.520 -9.707 1.00 77.50 154 GLY A N 1
ATOM 1197 C CA . GLY A 1 154 ? -11.733 4.817 -9.379 1.00 77.50 154 GLY A CA 1
ATOM 1198 C C . GLY A 1 154 ? -10.823 5.808 -8.653 1.00 77.50 154 GLY A C 1
ATOM 1199 O O . GLY A 1 154 ? -11.226 6.948 -8.441 1.00 77.50 154 GLY A O 1
ATOM 1200 N N . GLY A 1 155 ? -9.598 5.403 -8.314 1.00 86.25 155 GLY A N 1
ATOM 1201 C CA . GLY A 1 155 ? -8.570 6.283 -7.770 1.00 86.25 155 GLY A CA 1
ATOM 1202 C C . GLY A 1 155 ? -7.840 7.099 -8.840 1.00 86.25 155 GLY A C 1
ATOM 1203 O O . GLY A 1 155 ? -7.797 6.750 -10.023 1.00 86.25 155 GLY A O 1
ATOM 1204 N N . ARG A 1 156 ? -7.224 8.194 -8.402 1.00 92.19 156 ARG A N 1
ATOM 1205 C CA . ARG A 1 156 ? -6.360 9.066 -9.199 1.00 92.19 156 ARG A CA 1
ATOM 1206 C C . ARG A 1 156 ? -4.900 8.723 -8.929 1.00 92.19 156 ARG A C 1
ATOM 1208 O O . ARG A 1 156 ? -4.487 8.648 -7.778 1.00 92.19 156 ARG A O 1
ATOM 1215 N N . ILE A 1 157 ? -4.090 8.589 -9.978 1.00 93.88 157 ILE A N 1
ATOM 1216 C CA . ILE A 1 157 ? -2.633 8.518 -9.817 1.00 93.88 157 ILE A CA 1
ATOM 1217 C C . ILE A 1 157 ? -2.118 9.906 -9.423 1.00 93.88 157 ILE A C 1
ATOM 1219 O O . ILE A 1 157 ? -2.357 10.882 -10.136 1.00 93.88 157 ILE A O 1
ATOM 1223 N N . VAL A 1 158 ? -1.413 9.990 -8.296 1.00 94.00 158 VAL A N 1
ATOM 1224 C CA . VAL A 1 158 ? -0.859 11.251 -7.777 1.00 94.00 158 VAL A CA 1
ATOM 1225 C C . VAL A 1 158 ? 0.632 11.395 -8.056 1.00 94.00 158 VAL A C 1
ATOM 1227 O O . VAL A 1 158 ? 1.088 12.507 -8.300 1.00 94.00 158 VAL A O 1
ATOM 1230 N N . THR A 1 159 ? 1.360 10.274 -8.107 1.00 93.00 159 THR A N 1
ATOM 1231 C CA . THR A 1 159 ? 2.803 10.235 -8.386 1.00 93.00 159 THR A CA 1
ATOM 1232 C C . THR A 1 159 ? 3.165 8.957 -9.138 1.00 93.00 159 THR A C 1
ATOM 1234 O O . THR A 1 159 ? 2.607 7.891 -8.873 1.00 93.00 159 THR A O 1
ATOM 1237 N N . LYS A 1 160 ? 4.140 9.051 -10.048 1.00 94.25 160 LYS A N 1
ATOM 1238 C CA . LYS A 1 160 ? 4.784 7.911 -10.715 1.00 94.25 160 LYS A CA 1
ATOM 1239 C C . LYS A 1 160 ? 6.296 8.049 -10.594 1.00 94.25 160 LYS A C 1
ATOM 1241 O O . LYS A 1 160 ? 6.818 9.150 -10.758 1.00 94.25 160 LYS A O 1
ATOM 1246 N N . LYS A 1 161 ? 7.001 6.947 -10.341 1.00 91.88 161 LYS A N 1
ATOM 1247 C CA . LYS A 1 161 ? 8.469 6.910 -10.301 1.00 91.88 161 LYS A CA 1
ATOM 1248 C C . LYS A 1 161 ? 8.979 5.722 -11.093 1.00 91.88 161 LYS A C 1
ATOM 1250 O O . LYS A 1 161 ? 8.627 4.587 -10.788 1.00 91.88 161 LYS A O 1
ATOM 1255 N N . ILE A 1 162 ? 9.815 5.986 -12.091 1.00 88.31 162 ILE A N 1
ATOM 1256 C CA . ILE A 1 162 ? 10.585 4.938 -12.761 1.00 88.31 162 ILE A CA 1
ATOM 1257 C C . ILE A 1 162 ? 11.739 4.571 -11.830 1.00 88.31 162 ILE A C 1
ATOM 1259 O O . ILE A 1 162 ? 12.461 5.444 -11.350 1.00 88.31 162 ILE A O 1
ATOM 1263 N N . LEU A 1 163 ? 11.869 3.283 -11.545 1.00 87.81 163 LEU A N 1
ATOM 1264 C CA . LEU A 1 163 ? 12.902 2.712 -10.695 1.00 87.81 163 LEU A CA 1
ATOM 1265 C C . LEU A 1 163 ? 13.903 1.934 -11.563 1.00 87.81 163 LEU A C 1
ATOM 1267 O O . LEU A 1 163 ? 13.668 1.691 -12.750 1.00 87.81 163 LEU A O 1
ATOM 1271 N N . TYR A 1 164 ? 15.015 1.517 -10.960 1.00 83.25 164 TYR A N 1
ATOM 1272 C CA . TYR A 1 164 ? 15.969 0.610 -11.600 1.00 83.25 164 TYR A CA 1
ATOM 1273 C C . TYR A 1 164 ? 15.308 -0.726 -11.996 1.00 83.25 164 TYR A C 1
ATOM 1275 O O . TYR A 1 164 ? 14.245 -1.089 -11.487 1.00 83.25 164 TYR A O 1
ATOM 1283 N N . ASP A 1 165 ? 15.944 -1.455 -12.914 1.00 80.94 165 ASP A N 1
ATOM 1284 C CA . ASP A 1 165 ? 15.541 -2.801 -13.349 1.00 80.94 165 ASP A CA 1
ATOM 1285 C C . ASP A 1 165 ? 14.130 -2.897 -13.952 1.00 80.94 165 ASP A C 1
ATOM 1287 O O . ASP A 1 165 ? 13.391 -3.853 -13.704 1.00 80.94 165 ASP A O 1
ATOM 1291 N N . ASN A 1 166 ? 13.744 -1.901 -14.760 1.00 82.31 166 ASN A N 1
ATOM 1292 C CA . ASN A 1 166 ? 12.440 -1.844 -15.437 1.00 82.31 166 ASN A CA 1
ATOM 1293 C C . ASN A 1 166 ? 11.260 -1.963 -14.462 1.00 82.31 166 ASN A C 1
ATOM 1295 O O . ASN A 1 166 ? 10.277 -2.674 -14.707 1.00 82.31 166 ASN A O 1
ATOM 1299 N N . ARG A 1 167 ? 11.373 -1.264 -13.332 1.00 88.25 167 ARG A N 1
ATOM 1300 C CA . ARG A 1 167 ? 10.328 -1.170 -12.319 1.00 88.25 167 ARG A CA 1
ATOM 1301 C C . ARG A 1 167 ? 9.696 0.213 -12.317 1.00 88.25 167 ARG A C 1
ATOM 1303 O O . ARG A 1 167 ? 10.320 1.209 -12.675 1.00 88.25 167 ARG A O 1
ATOM 1310 N N . MET A 1 168 ? 8.454 0.277 -11.865 1.00 93.00 168 MET A N 1
ATOM 1311 C CA . MET A 1 168 ? 7.761 1.531 -11.603 1.00 93.00 168 MET A CA 1
ATOM 1312 C C . MET A 1 168 ? 7.080 1.451 -10.248 1.00 93.00 168 MET A C 1
ATOM 1314 O O . MET A 1 168 ? 6.522 0.412 -9.898 1.00 93.00 168 MET A O 1
ATOM 1318 N N . ALA A 1 169 ? 7.096 2.556 -9.514 1.00 95.50 169 ALA A N 1
ATOM 1319 C CA . ALA A 1 169 ? 6.183 2.775 -8.410 1.00 95.50 169 ALA A CA 1
ATOM 1320 C C . ALA A 1 169 ? 5.088 3.756 -8.828 1.00 95.50 169 ALA A C 1
ATOM 1322 O O . ALA A 1 169 ? 5.366 4.788 -9.447 1.00 95.50 169 ALA A O 1
ATOM 1323 N N . VAL A 1 170 ? 3.850 3.442 -8.467 1.00 95.94 170 VAL A N 1
ATOM 1324 C CA . VAL A 1 170 ? 2.686 4.307 -8.658 1.00 95.94 170 VAL A CA 1
ATOM 1325 C C . VAL A 1 170 ? 2.074 4.571 -7.297 1.00 95.94 170 VAL A C 1
ATOM 1327 O O . VAL A 1 170 ? 1.819 3.643 -6.535 1.00 95.94 170 VAL A O 1
ATOM 1330 N N . MET A 1 171 ? 1.825 5.842 -7.005 1.00 96.75 171 MET A N 1
ATOM 1331 C CA . MET A 1 171 ? 1.042 6.250 -5.852 1.00 96.75 171 MET A CA 1
ATOM 1332 C C . MET A 1 171 ? -0.341 6.684 -6.315 1.00 96.75 171 MET A C 1
ATOM 1334 O O . MET A 1 171 ? -0.462 7.495 -7.241 1.00 96.75 171 MET A O 1
ATOM 1338 N N . ILE A 1 172 ? -1.372 6.174 -5.654 1.00 95.81 172 ILE A N 1
ATOM 1339 C CA . ILE A 1 172 ? -2.763 6.535 -5.913 1.00 95.81 172 ILE A CA 1
ATOM 1340 C C . ILE A 1 172 ? -3.369 7.287 -4.734 1.00 95.81 172 ILE A C 1
ATOM 1342 O O . ILE A 1 172 ? -2.915 7.174 -3.597 1.00 95.81 172 ILE A O 1
ATOM 1346 N N . GLU A 1 173 ? -4.427 8.020 -5.037 1.00 94.94 173 GLU A N 1
ATOM 1347 C CA . GLU A 1 173 ? -5.388 8.581 -4.102 1.00 94.94 173 GLU A CA 1
ATOM 1348 C C . GLU A 1 173 ? -6.770 8.039 -4.475 1.00 94.94 173 GLU A C 1
ATOM 1350 O O . GLU A 1 173 ? -7.195 8.173 -5.623 1.00 94.94 173 GLU A O 1
ATOM 1355 N N . VAL A 1 174 ? -7.479 7.424 -3.533 1.00 94.00 174 VAL A N 1
ATOM 1356 C CA . VAL A 1 174 ? -8.804 6.831 -3.767 1.00 94.00 174 VAL A CA 1
ATOM 1357 C C . VAL A 1 174 ? -9.710 7.088 -2.570 1.00 94.00 174 VAL A C 1
ATOM 1359 O O . VAL A 1 174 ? -9.247 7.095 -1.430 1.00 94.00 174 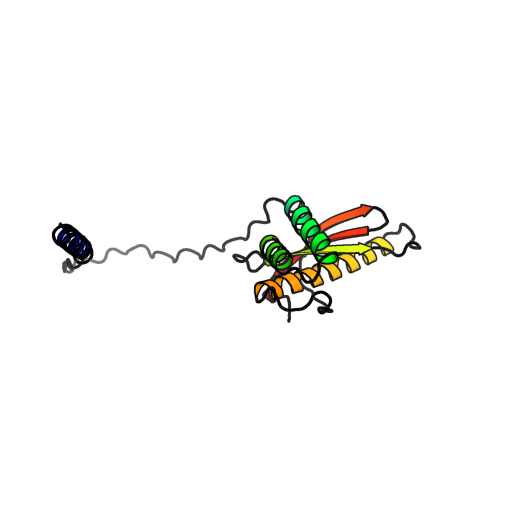VAL A O 1
ATOM 1362 N N . LYS A 1 175 ? -11.000 7.332 -2.802 1.00 93.00 175 LYS A N 1
ATOM 1363 C CA . LYS A 1 175 ? -11.954 7.490 -1.702 1.00 93.00 175 LYS A CA 1
ATOM 1364 C C . LYS A 1 175 ? -12.274 6.137 -1.076 1.00 93.00 175 LYS A C 1
ATOM 1366 O O . LYS A 1 175 ? -12.348 5.122 -1.765 1.00 93.00 175 LYS A O 1
ATOM 1371 N N . ALA A 1 176 ? -12.448 6.113 0.242 1.00 92.00 176 ALA A N 1
ATOM 1372 C CA . ALA A 1 176 ? -12.693 4.873 0.967 1.00 92.00 176 ALA A CA 1
ATOM 1373 C C . ALA A 1 176 ? -13.995 4.185 0.519 1.00 92.00 176 ALA A C 1
ATOM 1375 O O . ALA A 1 176 ? -14.055 2.957 0.488 1.00 92.00 176 ALA A O 1
ATOM 1376 N N . ASP A 1 177 ? -15.020 4.941 0.126 1.00 90.56 177 ASP A N 1
ATOM 1377 C CA . ASP A 1 177 ? -16.289 4.426 -0.406 1.00 90.56 177 ASP A CA 1
ATOM 1378 C C . ASP A 1 177 ? -16.155 3.752 -1.786 1.00 90.56 177 ASP A C 1
ATOM 1380 O O . ASP A 1 177 ? -16.939 2.861 -2.106 1.00 90.56 177 ASP A O 1
ATOM 1384 N N . GLN A 1 178 ? -15.122 4.087 -2.564 1.00 88.62 178 GLN A N 1
ATOM 1385 C CA . GLN A 1 178 ? -14.841 3.488 -3.876 1.00 88.62 178 GLN A CA 1
ATOM 1386 C C . GLN A 1 178 ? -14.195 2.097 -3.792 1.00 88.62 178 GLN A C 1
ATOM 1388 O O . GLN A 1 178 ? -14.089 1.400 -4.801 1.00 88.62 178 GLN A O 1
ATOM 1393 N N . ILE A 1 179 ? -13.745 1.676 -2.610 1.00 85.06 179 ILE A N 1
ATOM 1394 C CA . ILE A 1 179 ? -13.149 0.354 -2.400 1.00 85.06 179 ILE A CA 1
ATOM 1395 C C . ILE A 1 179 ? -14.228 -0.590 -1.859 1.00 85.06 179 ILE A C 1
ATOM 1397 O O . ILE A 1 179 ? -14.670 -0.419 -0.726 1.00 85.06 179 ILE A O 1
ATOM 1401 N N . SER A 1 180 ? -14.668 -1.601 -2.608 1.00 72.00 180 SER A N 1
ATOM 1402 C CA . SER A 1 180 ? -15.551 -2.636 -2.042 1.00 72.00 180 SER A CA 1
ATOM 1403 C C . SER A 1 180 ? -14.795 -3.565 -1.081 1.00 72.00 180 SER A C 1
ATOM 1405 O O . SER A 1 180 ? -13.571 -3.671 -1.154 1.00 72.00 180 SER A O 1
ATOM 1407 N N . LYS A 1 181 ? -15.531 -4.215 -0.168 1.00 58.44 181 LYS A N 1
ATOM 1408 C CA . LYS A 1 181 ? -15.018 -5.362 0.599 1.00 58.44 181 LYS A CA 1
ATOM 1409 C C . LYS A 1 181 ? -14.772 -6.555 -0.319 1.00 58.44 181 LYS A C 1
ATOM 1411 O O . LYS A 1 181 ? -15.514 -6.664 -1.323 1.00 58.44 181 LYS A O 1
#

Foldseek 3Di:
DPPVVVVVVVVVVVVVVPPPPPPDDDPDDDDDDDDDDDPPPDPPDDPPPDDDDPPDPVVLQVQLVVLVVVCVVVVQDLVSLVSNLVSAADPVQQKGKFKFKFAADLPDDPDPVLLVRLVVRRVQRRLQSSLSSLVVVVPSRPDGPPPDPDDFDDWDFPDKDQDPRRMIMTMTMDHSVSRDD

Radius of gyration: 28.9 Å; chains: 1; bounding box: 60×62×90 Å

Sequence (181 aa):
MAMLQKRLFIALILLTSVSLLLFCEKKEKLETGEIAPQPEVQPFDSVTTIKPAPLNYDSLYQMISAITDSLLQNPTDIALRRQLVSAGYDTLWETIFAVGFGKSSDKATTGAVDQKFIEQAATADAYRWAAYIKLWHQDASDPEFGSISTNISGGRIVTKKILYDNRMAVMIEVKADQISK